Protein AF-A0A530M2A2-F1 (afdb_monomer_lite)

Secondary structure (DSSP, 8-state):
-PPPP-EESS--TT-SEEEE-S--HHHHHHHHGGG--HHHHHHHHH-HHHHHHHHHHHHHHT-TT--EEEESSHHHHHHHHHHH---GGGEEE-PPP--TTTS-TT-

Foldseek 3Di:
DPDDAAEDQDLDLQHQEYEPPPADLVVVLVVVVVVDDPVRNVCCVPDPVSVVRVVSLQSRLPRPSHQAYEYQDPRRLVCNCVPRVRDSVRYHDDHDDDDPVVPDPVD

pLDDT: mean 94.66, std 7.06, range [56.72, 98.31]

Radius of gyration: 16.76 Å; chains: 1; bounding box: 46×32×47 Å

Sequence (107 aa):
MPPALVQSNDRLPCCDVFRAGEGVHAAYLAERRRFETRLGRAAMALSPFHRQTLRLERATYASPRLKAVIAISKMVADDIVRHYDYPAQNVHHIPNGVDLDRFSPQL

Structure (mmCIF, N/CA/C/O backbone):
data_AF-A0A530M2A2-F1
#
_entry.id   AF-A0A530M2A2-F1
#
loop_
_atom_site.group_PDB
_atom_site.id
_atom_site.type_symbol
_atom_site.label_atom_id
_atom_site.label_alt_id
_atom_site.label_comp_id
_atom_site.label_asym_id
_atom_site.label_entity_id
_atom_site.label_seq_id
_atom_site.pdbx_PDB_ins_code
_atom_site.Cartn_x
_atom_site.Cartn_y
_atom_site.Cartn_z
_atom_site.occupancy
_atom_site.B_iso_or_equiv
_atom_site.auth_seq_id
_atom_site.auth_comp_id
_atom_site.auth_asym_id
_atom_site.auth_atom_id
_atom_site.pdbx_PDB_model_num
ATOM 1 N N . MET A 1 1 ? -23.163 19.398 12.167 1.00 56.72 1 MET A N 1
ATOM 2 C CA . MET A 1 1 ? -22.321 19.272 10.957 1.00 56.72 1 MET A CA 1
ATOM 3 C C . MET A 1 1 ? -22.375 17.821 10.511 1.00 56.72 1 MET A C 1
ATOM 5 O O . MET A 1 1 ? -22.295 16.971 11.394 1.00 56.72 1 MET A O 1
ATOM 9 N N . PRO A 1 2 ? -22.564 17.512 9.218 1.00 59.06 2 PRO A N 1
ATOM 10 C CA . PRO A 1 2 ? -22.415 16.138 8.750 1.00 59.06 2 PRO A CA 1
ATOM 11 C C . PRO A 1 2 ? -20.984 15.649 9.047 1.00 59.06 2 PRO A C 1
ATOM 13 O O . PRO A 1 2 ? -20.062 16.470 9.072 1.00 59.06 2 PRO A O 1
ATOM 16 N N . PRO A 1 3 ? -20.777 14.350 9.314 1.00 77.38 3 PRO A N 1
ATOM 17 C CA . PRO A 1 3 ? -19.437 13.819 9.527 1.00 77.38 3 PRO A CA 1
ATOM 18 C C . PRO A 1 3 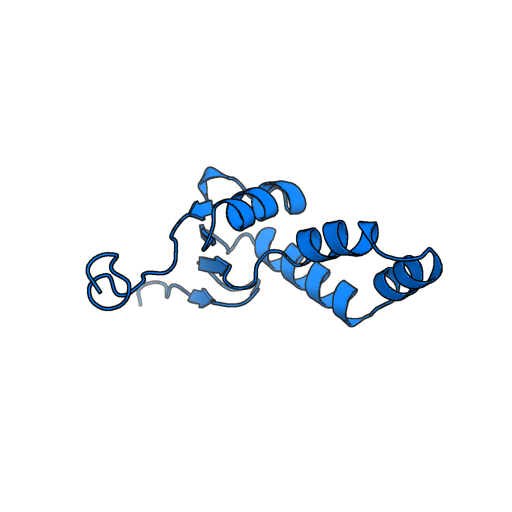? -18.587 14.039 8.267 1.00 77.38 3 PRO A C 1
ATOM 20 O O . PRO A 1 3 ? -19.005 13.693 7.163 1.00 77.38 3 PRO A O 1
ATOM 23 N N . ALA A 1 4 ? -17.404 14.636 8.425 1.00 88.50 4 ALA A N 1
ATOM 24 C CA . ALA A 1 4 ? -16.469 14.835 7.322 1.00 88.50 4 ALA A CA 1
ATOM 25 C C . ALA A 1 4 ? -15.819 13.499 6.925 1.00 88.50 4 ALA A C 1
ATOM 27 O O . ALA A 1 4 ? -15.342 12.760 7.788 1.00 88.50 4 ALA A O 1
ATOM 28 N N . LEU A 1 5 ? -15.785 13.205 5.624 1.00 93.56 5 LEU A N 1
ATOM 29 C CA . LEU A 1 5 ? -15.068 12.063 5.058 1.00 93.56 5 LEU A CA 1
ATOM 30 C C . LEU A 1 5 ? -13.612 12.460 4.789 1.00 93.56 5 LEU A C 1
ATOM 32 O O . LEU A 1 5 ? -13.369 13.424 4.064 1.00 93.56 5 LEU A O 1
ATOM 36 N N . VAL A 1 6 ? -12.646 11.713 5.328 1.00 96.25 6 VAL A N 1
ATOM 37 C CA . VAL A 1 6 ? -11.221 11.943 5.047 1.00 96.25 6 VAL A CA 1
ATOM 38 C C . VAL A 1 6 ? -10.732 10.943 4.004 1.00 96.25 6 VAL A C 1
ATOM 40 O O . VAL A 1 6 ? -10.656 9.746 4.277 1.00 96.25 6 VAL A O 1
ATOM 43 N N . GLN A 1 7 ? -10.351 11.432 2.825 1.00 96.44 7 GLN A N 1
ATOM 44 C CA . GLN A 1 7 ? -9.638 10.639 1.823 1.00 96.44 7 GLN A CA 1
ATOM 45 C C . GLN A 1 7 ? -8.136 10.935 1.887 1.00 96.44 7 GLN A C 1
ATOM 47 O O . GLN A 1 7 ? -7.743 12.096 1.975 1.00 96.44 7 GLN A O 1
ATOM 52 N N . SER A 1 8 ? -7.302 9.899 1.793 1.00 96.56 8 SER A N 1
ATOM 53 C CA . SER A 1 8 ? -5.847 10.028 1.688 1.00 96.56 8 SER A CA 1
ATOM 54 C C . SER A 1 8 ? -5.308 9.364 0.421 1.00 96.56 8 SER A C 1
ATOM 56 O O . SER A 1 8 ? -5.793 8.313 0.001 1.00 96.56 8 SER A O 1
ATOM 58 N N . ASN A 1 9 ? -4.276 9.967 -0.167 1.00 95.38 9 ASN A N 1
ATOM 59 C CA . ASN A 1 9 ? -3.480 9.392 -1.257 1.00 95.38 9 ASN A CA 1
ATOM 60 C C . ASN A 1 9 ? -2.231 8.654 -0.753 1.00 95.38 9 ASN A C 1
ATOM 62 O O . ASN A 1 9 ? -1.535 8.025 -1.543 1.00 95.38 9 ASN A O 1
ATOM 66 N N . ASP A 1 10 ? -1.969 8.716 0.552 1.00 94.94 10 ASP A N 1
ATOM 67 C CA . ASP A 1 10 ? -0.887 7.997 1.221 1.00 94.94 10 ASP A CA 1
ATOM 68 C C . ASP A 1 10 ? -1.436 7.198 2.415 1.00 94.94 10 ASP A C 1
ATOM 70 O O . ASP A 1 10 ? -2.586 7.373 2.840 1.00 94.94 10 ASP A O 1
ATOM 74 N N . ARG A 1 11 ? -0.625 6.298 2.961 1.00 94.38 11 ARG A N 1
ATOM 75 C CA . ARG A 1 11 ? -0.977 5.432 4.084 1.00 94.38 11 ARG A CA 1
ATOM 76 C C . ARG A 1 11 ? -1.188 6.287 5.333 1.00 94.38 11 ARG A C 1
ATOM 78 O O . ARG A 1 11 ? -0.236 6.762 5.948 1.00 94.38 11 ARG A O 1
ATOM 85 N N . LEU A 1 12 ? -2.448 6.481 5.710 1.00 95.94 12 LEU A N 1
ATOM 86 C CA . LEU A 1 12 ? -2.834 7.304 6.849 1.00 95.94 12 LEU A CA 1
ATOM 87 C C . LEU A 1 12 ? -3.863 6.559 7.716 1.00 95.94 12 LEU A C 1
ATOM 89 O O . LEU A 1 12 ? -5.019 6.440 7.314 1.00 95.94 12 LEU A O 1
ATOM 93 N N . PRO A 1 13 ? -3.507 6.104 8.933 1.00 96.69 13 PRO A N 1
ATOM 94 C CA . PRO A 1 13 ? -4.415 5.326 9.784 1.00 96.69 13 PRO A CA 1
ATOM 95 C C . PRO A 1 13 ? -5.699 6.050 10.201 1.00 96.69 13 PRO A C 1
ATOM 97 O O . PRO A 1 13 ? -6.654 5.410 10.634 1.00 96.69 13 PRO A O 1
ATOM 100 N N . CYS A 1 14 ? -5.741 7.378 10.094 1.00 95.81 14 CYS A N 1
ATOM 101 C CA . CYS A 1 14 ? -6.912 8.181 10.429 1.00 95.81 14 CYS A CA 1
ATOM 102 C C . CYS A 1 14 ? -7.775 8.581 9.218 1.00 95.81 14 CYS A C 1
ATOM 104 O O . CYS A 1 14 ? -8.674 9.403 9.389 1.00 95.81 14 CYS A O 1
ATOM 106 N N . CYS A 1 15 ? -7.537 8.024 8.024 1.00 97.00 15 CYS A N 1
ATOM 107 C CA . CYS A 1 15 ? -8.413 8.243 6.870 1.00 97.00 15 CYS A CA 1
ATOM 108 C C . CYS A 1 15 ? -9.612 7.280 6.850 1.00 97.00 15 CYS A C 1
ATOM 110 O O . CYS A 1 15 ? -9.577 6.198 7.435 1.00 97.00 15 CYS A O 1
ATOM 112 N N . ASP A 1 16 ? -10.680 7.700 6.176 1.00 97.50 16 ASP A N 1
ATOM 113 C CA . ASP A 1 16 ? -11.872 6.898 5.905 1.00 97.50 16 ASP A CA 1
ATOM 114 C C . ASP A 1 16 ? -11.751 6.145 4.568 1.00 97.50 16 ASP A C 1
ATOM 116 O O . ASP A 1 16 ? -12.240 5.021 4.445 1.00 97.50 16 ASP A O 1
ATOM 120 N N . VAL A 1 17 ? -11.081 6.752 3.580 1.00 97.50 17 VAL A N 1
ATOM 121 C CA . VAL A 1 17 ? -10.817 6.172 2.254 1.00 97.50 17 VAL A CA 1
ATOM 122 C C . VAL A 1 17 ? -9.344 6.340 1.897 1.00 97.50 17 VAL A C 1
ATOM 124 O O . VAL A 1 17 ? -8.812 7.450 1.953 1.00 97.50 17 VAL A O 1
ATOM 127 N N . PHE A 1 18 ? -8.692 5.261 1.468 1.00 97.75 18 PHE A N 1
ATOM 128 C CA . PHE A 1 18 ? -7.306 5.294 1.001 1.00 97.75 18 PHE A CA 1
ATOM 129 C C . PHE A 1 18 ? -7.226 5.011 -0.502 1.00 97.75 18 PHE A C 1
ATOM 131 O O . PHE A 1 18 ? -7.695 3.976 -0.966 1.00 97.75 18 PHE A O 1
ATOM 138 N N . ARG A 1 19 ? -6.608 5.903 -1.282 1.00 97.06 19 ARG A N 1
ATOM 139 C CA . ARG A 1 19 ? -6.259 5.649 -2.687 1.00 97.06 19 ARG A CA 1
ATOM 140 C C . ARG A 1 19 ? -4.833 5.106 -2.771 1.00 97.06 19 ARG A C 1
ATOM 142 O O . ARG A 1 19 ? -3.874 5.869 -2.718 1.00 97.06 19 ARG A O 1
ATOM 149 N N . ALA A 1 20 ? -4.700 3.798 -2.958 1.00 96.00 20 ALA A N 1
ATOM 150 C CA . ALA A 1 20 ? -3.422 3.109 -3.090 1.00 96.00 20 ALA A CA 1
ATOM 151 C C . ALA A 1 20 ? -2.808 3.338 -4.484 1.00 96.00 20 ALA A C 1
ATOM 153 O O . ALA A 1 20 ? -2.998 2.536 -5.400 1.00 96.00 20 ALA A O 1
ATOM 154 N N . GLY A 1 21 ? -2.089 4.456 -4.642 1.00 89.75 21 GLY A N 1
ATOM 155 C CA . GLY A 1 21 ? -1.406 4.829 -5.889 1.00 89.75 21 GLY A CA 1
ATOM 156 C C . GLY A 1 21 ? 0.016 4.271 -6.042 1.00 89.75 21 GLY A C 1
ATOM 157 O O . GLY A 1 21 ? 0.444 3.990 -7.154 1.00 89.75 21 GLY A O 1
ATOM 158 N N . GLU A 1 22 ? 0.742 4.070 -4.941 1.00 85.75 22 GLU A N 1
ATOM 159 C CA . GLU A 1 22 ? 2.179 3.728 -4.955 1.00 85.75 22 GLU A CA 1
ATOM 160 C C . GLU A 1 22 ? 2.473 2.223 -4.806 1.00 85.75 22 GLU A C 1
ATOM 162 O O . GLU A 1 22 ? 3.585 1.816 -4.470 1.00 85.75 22 GLU A O 1
ATOM 167 N N . GLY A 1 23 ? 1.462 1.380 -5.006 1.00 92.06 23 GLY A N 1
ATOM 168 C CA . GLY A 1 23 ? 1.548 -0.054 -4.748 1.00 92.06 23 GLY A CA 1
ATOM 169 C C . GLY A 1 23 ? 1.706 -0.418 -3.269 1.00 92.06 23 GLY A C 1
ATOM 170 O O . GLY A 1 23 ? 1.497 0.397 -2.366 1.00 92.06 23 GLY A O 1
ATOM 171 N N . VAL A 1 24 ? 2.036 -1.685 -3.018 1.00 97.31 24 VAL A N 1
ATOM 172 C CA . VAL A 1 24 ? 2.145 -2.252 -1.670 1.00 97.31 24 VAL A CA 1
ATOM 173 C C . VAL A 1 24 ? 3.612 -2.480 -1.325 1.00 97.31 24 VAL A C 1
ATOM 175 O O . VAL A 1 24 ? 4.295 -3.283 -1.962 1.00 97.31 24 VAL A O 1
ATOM 178 N N . HIS A 1 25 ? 4.117 -1.805 -0.291 1.00 98.00 25 HIS A N 1
ATOM 179 C CA . HIS A 1 25 ? 5.536 -1.867 0.072 1.00 98.00 25 HIS A CA 1
ATOM 180 C C . HIS A 1 25 ? 5.953 -3.275 0.516 1.00 98.00 25 HIS A C 1
ATOM 182 O O . HIS A 1 25 ? 7.055 -3.729 0.206 1.00 98.00 25 HIS A O 1
ATOM 188 N N . ALA A 1 26 ? 5.064 -4.009 1.193 1.00 97.69 26 ALA A N 1
ATOM 189 C CA . ALA A 1 26 ? 5.282 -5.423 1.512 1.00 97.69 26 ALA A CA 1
ATOM 190 C C . ALA A 1 26 ? 5.485 -6.304 0.266 1.00 97.69 26 ALA A C 1
ATOM 192 O O . ALA A 1 26 ? 6.392 -7.142 0.267 1.00 97.69 26 ALA A O 1
ATOM 193 N N . ALA A 1 27 ? 4.700 -6.084 -0.793 1.00 97.94 27 ALA A N 1
ATOM 194 C CA . ALA A 1 27 ? 4.836 -6.799 -2.061 1.00 97.94 27 ALA A CA 1
ATOM 195 C C . ALA A 1 27 ? 6.149 -6.430 -2.765 1.00 97.94 27 ALA A C 1
ATOM 197 O O . ALA A 1 27 ? 6.914 -7.315 -3.149 1.00 97.94 27 ALA A O 1
ATOM 198 N N . TYR A 1 28 ? 6.488 -5.135 -2.809 1.00 97.38 28 TYR A N 1
ATOM 199 C CA . TYR A 1 28 ? 7.779 -4.659 -3.318 1.00 97.38 28 TYR A CA 1
ATOM 200 C C . TYR A 1 28 ? 8.965 -5.341 -2.620 1.00 97.38 28 TYR A C 1
ATOM 202 O O . TYR A 1 28 ? 9.875 -5.841 -3.282 1.00 97.38 28 TYR A O 1
ATOM 210 N N . LEU A 1 29 ? 8.967 -5.408 -1.283 1.00 97.44 29 LEU A N 1
ATOM 211 C CA . LEU A 1 29 ? 10.047 -6.064 -0.544 1.00 97.44 29 LEU A CA 1
ATOM 212 C C . LEU A 1 29 ? 10.088 -7.574 -0.793 1.00 97.44 29 LEU A C 1
ATOM 214 O O . LEU A 1 29 ? 11.179 -8.145 -0.822 1.00 97.44 29 LEU A O 1
ATOM 218 N N . ALA A 1 30 ? 8.933 -8.226 -0.950 1.00 96.25 30 ALA A N 1
ATOM 219 C CA . ALA A 1 30 ? 8.863 -9.649 -1.267 1.00 96.25 30 ALA A CA 1
ATOM 220 C C . ALA A 1 30 ? 9.476 -9.947 -2.642 1.00 96.25 30 ALA A C 1
ATOM 222 O O . ALA A 1 30 ? 10.275 -10.880 -2.753 1.00 96.25 30 ALA A O 1
ATOM 223 N N . GLU A 1 31 ? 9.170 -9.125 -3.649 1.00 96.38 31 GLU A N 1
ATOM 224 C CA . GLU A 1 31 ? 9.731 -9.268 -4.992 1.00 96.38 31 GLU A CA 1
ATOM 225 C C . GLU A 1 31 ? 11.223 -8.930 -5.008 1.00 96.38 31 GLU A C 1
ATOM 227 O O . GLU A 1 31 ? 12.046 -9.742 -5.427 1.00 96.38 31 GLU A O 1
ATOM 232 N N . ARG A 1 32 ? 11.611 -7.786 -4.432 1.00 95.75 32 ARG A N 1
ATOM 233 C CA . ARG A 1 32 ? 13.012 -7.349 -4.375 1.00 95.75 32 ARG A CA 1
ATOM 234 C C . ARG A 1 32 ? 13.922 -8.378 -3.704 1.00 95.75 32 ARG A C 1
ATOM 236 O O . ARG A 1 32 ? 15.021 -8.629 -4.188 1.00 95.75 32 ARG A O 1
ATOM 243 N N . ARG A 1 33 ? 13.468 -9.034 -2.628 1.00 95.25 33 ARG A N 1
ATOM 244 C CA . ARG A 1 33 ? 14.249 -10.077 -1.933 1.00 95.25 33 ARG A CA 1
ATOM 245 C C . ARG A 1 33 ? 14.671 -11.232 -2.844 1.00 95.25 33 ARG A C 1
ATOM 247 O O . ARG A 1 33 ? 15.678 -11.870 -2.541 1.00 95.25 33 ARG A O 1
ATOM 254 N N . ARG A 1 34 ? 13.933 -11.526 -3.921 1.00 95.50 34 ARG A N 1
ATOM 255 C CA . ARG A 1 34 ? 14.256 -12.620 -4.854 1.00 95.50 34 ARG A CA 1
ATOM 256 C C . ARG A 1 34 ? 15.568 -12.378 -5.598 1.00 95.50 34 ARG A C 1
ATOM 258 O O . ARG A 1 34 ? 16.290 -13.336 -5.849 1.00 95.50 34 ARG A O 1
ATOM 265 N N . PHE A 1 35 ? 15.903 -11.115 -5.845 1.00 95.62 35 PHE A N 1
ATOM 266 C CA . PHE A 1 35 ? 17.084 -10.693 -6.602 1.00 95.62 35 PHE A CA 1
ATOM 267 C C . PHE A 1 35 ? 18.265 -10.269 -5.712 1.00 95.62 35 PHE A C 1
ATOM 269 O O . PHE A 1 35 ? 19.317 -9.889 -6.212 1.00 95.62 35 PHE A O 1
ATOM 276 N N . GLU A 1 36 ? 18.113 -10.339 -4.387 1.00 95.69 36 GLU A N 1
ATOM 277 C CA . GLU A 1 36 ? 19.104 -9.844 -3.427 1.00 95.69 36 GLU A CA 1
ATOM 278 C C . GLU A 1 36 ? 19.993 -10.963 -2.869 1.00 95.69 36 GLU A C 1
ATOM 280 O O . GLU A 1 36 ? 19.537 -12.079 -2.573 1.00 95.69 36 GLU A O 1
ATOM 285 N N . THR A 1 37 ? 21.265 -10.621 -2.638 1.00 96.56 37 THR A N 1
ATOM 286 C CA . THR A 1 37 ? 22.231 -11.485 -1.943 1.00 96.56 37 THR A CA 1
ATOM 287 C C . THR A 1 37 ? 21.837 -11.685 -0.476 1.00 96.56 37 THR A C 1
ATOM 289 O O . THR A 1 37 ? 20.999 -10.967 0.071 1.00 96.56 37 THR A O 1
ATOM 292 N N . ARG A 1 38 ? 22.467 -12.641 0.221 1.00 94.62 38 ARG A N 1
ATOM 293 C CA . ARG A 1 38 ? 22.216 -12.854 1.662 1.00 94.62 38 ARG A CA 1
ATOM 294 C C . ARG A 1 38 ? 22.471 -11.587 2.492 1.00 94.62 38 ARG A C 1
ATOM 296 O O . ARG A 1 38 ? 21.662 -11.264 3.358 1.00 94.62 38 ARG A O 1
ATOM 303 N N . LEU A 1 39 ? 23.546 -10.854 2.188 1.00 96.00 39 LEU A N 1
ATOM 304 C CA . LEU A 1 39 ? 23.865 -9.578 2.837 1.00 96.00 39 LEU A CA 1
ATOM 305 C C . LEU A 1 39 ? 22.843 -8.490 2.479 1.00 96.00 39 LEU A C 1
ATOM 307 O O . LEU A 1 39 ? 22.378 -7.785 3.371 1.00 96.00 39 LEU A O 1
ATOM 311 N N . GLY A 1 40 ? 22.426 -8.408 1.211 1.00 95.81 40 GLY A N 1
ATOM 312 C CA . GLY A 1 40 ? 21.381 -7.477 0.766 1.00 95.81 40 GLY A CA 1
ATOM 313 C C . GLY A 1 40 ? 20.051 -7.702 1.490 1.00 95.81 40 GLY A C 1
ATOM 314 O O . GLY A 1 40 ? 19.452 -6.765 2.017 1.00 95.81 40 GLY A O 1
ATOM 315 N N . ARG A 1 41 ? 19.632 -8.965 1.646 1.00 94.50 41 ARG A N 1
ATOM 316 C CA . ARG A 1 41 ? 18.428 -9.328 2.415 1.00 94.50 41 ARG A CA 1
ATOM 317 C C . ARG A 1 41 ? 18.525 -8.910 3.883 1.00 94.50 41 ARG A C 1
ATOM 319 O O . ARG A 1 41 ? 17.538 -8.420 4.433 1.00 94.50 41 ARG A O 1
ATOM 326 N N . ALA A 1 42 ? 19.690 -9.082 4.510 1.00 94.12 42 ALA A N 1
ATOM 327 C CA . ALA A 1 42 ? 19.920 -8.648 5.888 1.00 94.12 42 ALA A CA 1
ATOM 328 C C . ALA A 1 42 ? 19.861 -7.116 6.013 1.00 94.12 42 ALA A C 1
ATOM 330 O O . ALA A 1 42 ? 19.153 -6.601 6.878 1.00 94.12 42 ALA A O 1
ATOM 331 N N . ALA A 1 43 ? 20.512 -6.385 5.104 1.00 95.56 43 ALA A N 1
ATOM 332 C CA . ALA A 1 43 ? 20.466 -4.924 5.066 1.00 95.56 43 ALA A CA 1
ATOM 333 C C . ALA A 1 43 ? 19.030 -4.399 4.888 1.00 95.56 43 ALA A C 1
ATOM 335 O O . ALA A 1 43 ? 18.595 -3.506 5.617 1.00 95.56 43 ALA A O 1
ATOM 336 N N . MET A 1 44 ? 18.246 -5.005 3.989 1.00 95.06 44 MET A N 1
ATOM 337 C CA . MET A 1 44 ? 16.829 -4.671 3.817 1.00 95.06 44 MET A CA 1
ATOM 338 C C . MET A 1 44 ? 16.007 -4.916 5.087 1.00 95.06 44 MET A C 1
ATOM 340 O O . MET A 1 44 ? 15.141 -4.108 5.417 1.00 95.06 44 MET A O 1
ATOM 344 N N . ALA A 1 45 ? 16.249 -6.023 5.794 1.00 92.25 45 ALA A N 1
ATOM 345 C CA . ALA A 1 45 ? 15.538 -6.342 7.032 1.00 92.25 45 ALA A CA 1
ATOM 346 C C . ALA A 1 45 ? 15.876 -5.368 8.176 1.00 92.25 45 ALA A C 1
ATOM 348 O O . ALA A 1 45 ? 15.016 -5.077 9.010 1.00 92.25 45 ALA A O 1
ATOM 349 N N . LEU A 1 46 ? 17.105 -4.844 8.198 1.00 95.06 46 LEU A N 1
ATOM 350 C CA . LEU A 1 46 ? 17.580 -3.896 9.208 1.00 95.06 46 LEU A CA 1
ATOM 351 C C . LEU A 1 46 ? 17.221 -2.436 8.894 1.00 95.06 46 LEU A C 1
ATOM 353 O O . LEU A 1 46 ? 17.215 -1.616 9.809 1.00 95.06 46 LEU A O 1
ATOM 357 N N . SER A 1 47 ? 16.878 -2.118 7.642 1.00 97.62 47 SER A N 1
ATOM 358 C CA . SER A 1 47 ? 16.531 -0.763 7.199 1.00 97.62 47 SER A CA 1
ATOM 359 C C . SER A 1 47 ? 15.388 -0.145 8.027 1.00 97.62 47 SER A C 1
ATOM 361 O O . SER A 1 47 ? 14.249 -0.631 7.965 1.00 97.62 47 SER A O 1
ATOM 363 N N . PRO A 1 48 ? 15.637 0.959 8.764 1.00 97.12 48 PRO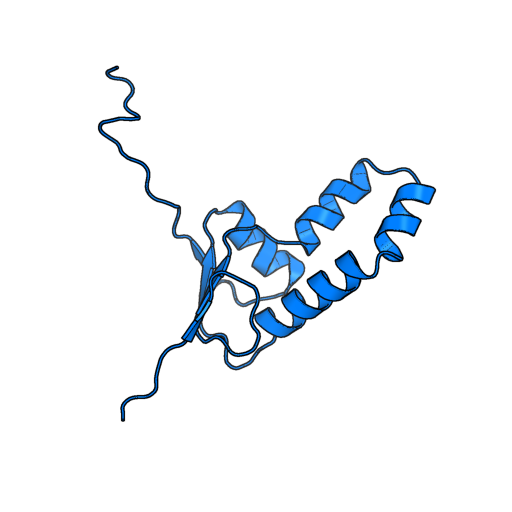 A N 1
ATOM 364 C CA . PRO A 1 48 ? 14.603 1.655 9.532 1.00 97.12 48 PRO A CA 1
ATOM 365 C C . PRO A 1 48 ? 13.460 2.163 8.652 1.00 97.12 48 PRO A C 1
ATOM 367 O O . PRO A 1 48 ? 12.299 2.093 9.049 1.00 97.12 48 PRO A O 1
ATOM 370 N N . PHE A 1 49 ? 13.783 2.602 7.433 1.00 97.44 49 PHE A N 1
ATOM 371 C CA . PHE A 1 49 ? 12.807 3.066 6.454 1.00 97.44 49 PHE A CA 1
ATOM 372 C C . PHE A 1 49 ? 11.801 1.962 6.111 1.00 97.44 49 PHE A C 1
ATOM 374 O O . PHE A 1 49 ? 10.605 2.129 6.325 1.00 97.44 49 PHE A O 1
ATOM 381 N N . HIS A 1 50 ? 12.275 0.789 5.675 1.00 97.56 50 HIS A N 1
ATOM 382 C CA . HIS A 1 50 ? 11.387 -0.324 5.325 1.00 97.56 50 HIS A CA 1
ATOM 383 C C . HIS A 1 50 ? 10.541 -0.785 6.509 1.00 97.56 50 HIS A C 1
ATOM 385 O O . HIS A 1 50 ? 9.357 -1.081 6.349 1.00 97.56 50 HIS A O 1
ATOM 391 N N . ARG A 1 51 ? 11.129 -0.814 7.709 1.00 97.19 51 ARG A N 1
ATOM 392 C CA . ARG A 1 51 ? 10.406 -1.165 8.933 1.00 97.19 51 ARG A CA 1
ATOM 393 C C . ARG A 1 51 ? 9.285 -0.171 9.230 1.00 97.19 51 ARG A C 1
ATOM 395 O O . ARG A 1 51 ? 8.179 -0.607 9.545 1.00 97.19 51 ARG A O 1
ATOM 402 N N . GLN A 1 52 ? 9.549 1.128 9.110 1.00 97.56 52 GLN A N 1
ATOM 403 C CA . GLN A 1 52 ? 8.553 2.160 9.379 1.00 97.56 52 GLN A CA 1
ATOM 404 C C . GLN A 1 52 ? 7.445 2.180 8.323 1.00 97.56 52 GLN A C 1
ATOM 406 O O . GLN A 1 52 ? 6.276 2.248 8.696 1.00 97.56 52 GLN A O 1
ATOM 411 N N . THR A 1 53 ? 7.778 2.040 7.038 1.00 97.12 53 THR A N 1
ATOM 412 C CA . THR A 1 53 ? 6.774 1.961 5.966 1.00 97.12 53 THR A CA 1
ATOM 413 C C . THR A 1 53 ? 5.847 0.767 6.174 1.00 97.12 53 THR A C 1
ATOM 415 O O . THR A 1 53 ? 4.632 0.935 6.198 1.00 97.12 53 THR A O 1
ATOM 418 N N . LEU A 1 54 ? 6.394 -0.425 6.450 1.00 97.88 54 LEU A N 1
ATOM 419 C CA . LEU A 1 54 ? 5.582 -1.607 6.769 1.00 97.88 54 LEU A CA 1
ATOM 420 C C . LEU A 1 54 ? 4.722 -1.409 8.025 1.00 97.88 54 LEU A C 1
ATOM 422 O O . LEU A 1 54 ? 3.620 -1.944 8.112 1.00 97.88 54 LEU A O 1
ATOM 426 N N . ARG A 1 55 ? 5.218 -0.677 9.030 1.00 97.75 55 ARG A N 1
ATOM 427 C CA . ARG A 1 55 ? 4.435 -0.354 10.231 1.00 97.75 55 ARG A CA 1
ATOM 428 C C . ARG A 1 55 ? 3.244 0.539 9.887 1.00 97.75 55 ARG A C 1
ATOM 430 O O . ARG A 1 55 ? 2.148 0.281 10.374 1.00 97.75 55 ARG A O 1
ATOM 437 N N . LEU A 1 56 ? 3.457 1.554 9.052 1.00 97.56 56 LEU A N 1
ATOM 438 C CA . LEU A 1 56 ? 2.415 2.481 8.622 1.00 97.56 56 LEU A CA 1
ATOM 439 C C . LEU A 1 56 ? 1.375 1.802 7.724 1.00 97.56 56 LEU A C 1
ATOM 441 O O . LEU A 1 56 ? 0.182 2.026 7.916 1.00 97.56 56 LEU A O 1
ATOM 445 N N . GLU A 1 57 ? 1.802 0.927 6.809 1.00 97.88 57 GLU A N 1
ATOM 446 C CA . GLU A 1 57 ? 0.882 0.114 6.008 1.00 97.88 57 GLU A CA 1
ATOM 447 C C . GLU A 1 57 ? 0.005 -0.769 6.905 1.00 97.88 57 GLU A C 1
ATOM 449 O O . GLU A 1 57 ? -1.218 -0.679 6.822 1.00 97.88 57 GLU A O 1
ATOM 454 N N . ARG A 1 58 ? 0.601 -1.533 7.838 1.00 98.19 58 ARG A N 1
ATOM 455 C CA . ARG A 1 58 ? -0.168 -2.342 8.805 1.00 98.19 58 ARG A CA 1
ATOM 456 C C . ARG A 1 58 ? -1.164 -1.501 9.593 1.00 98.19 58 ARG A C 1
ATOM 458 O O . ARG A 1 58 ? -2.317 -1.888 9.714 1.00 98.19 58 ARG A O 1
ATOM 465 N N . ALA A 1 59 ? -0.724 -0.360 10.121 1.00 98.31 59 ALA A N 1
ATOM 466 C CA . ALA A 1 59 ? -1.584 0.521 10.905 1.00 98.31 59 ALA A CA 1
ATOM 467 C C . ALA A 1 59 ? -2.737 1.102 10.074 1.00 98.31 59 ALA A C 1
ATOM 469 O O . ALA A 1 59 ? -3.822 1.313 10.605 1.00 98.31 59 ALA A O 1
ATOM 470 N N . THR A 1 60 ? -2.510 1.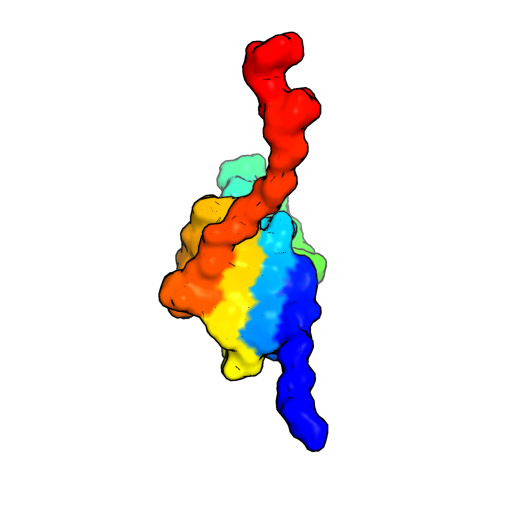351 8.784 1.00 97.94 60 THR A N 1
ATOM 471 C CA . THR A 1 60 ? -3.538 1.868 7.876 1.00 97.94 60 THR A CA 1
ATOM 472 C C . THR A 1 60 ? -4.582 0.797 7.579 1.00 97.94 60 THR A C 1
ATOM 474 O O . THR A 1 60 ? -5.760 1.035 7.822 1.00 97.94 60 THR A O 1
ATOM 477 N N . TYR A 1 61 ? -4.167 -0.396 7.141 1.00 97.94 61 TYR A N 1
ATOM 478 C CA . TYR A 1 61 ? -5.102 -1.473 6.788 1.00 97.94 61 TYR A CA 1
ATOM 479 C C . TYR A 1 61 ? -5.815 -2.095 7.995 1.00 97.94 61 TYR A C 1
ATOM 481 O O . TYR A 1 61 ? -6.948 -2.542 7.860 1.00 97.94 61 TYR A O 1
ATOM 489 N N . ALA A 1 62 ? -5.194 -2.086 9.178 1.00 97.94 62 ALA A N 1
ATOM 490 C CA . ALA A 1 62 ? -5.826 -2.539 10.417 1.00 97.94 62 ALA A CA 1
ATOM 491 C C . ALA A 1 62 ? -6.698 -1.461 11.090 1.00 97.94 62 ALA A C 1
ATOM 493 O O . ALA A 1 62 ? -7.290 -1.720 12.138 1.00 97.94 62 ALA A O 1
ATOM 494 N N . SER A 1 63 ? -6.748 -0.238 10.547 1.00 97.81 63 SER A N 1
ATOM 495 C CA . SER A 1 63 ? -7.514 0.841 11.163 1.00 97.81 63 SER A CA 1
ATOM 496 C C . SER A 1 63 ? -9.016 0.563 11.066 1.00 97.81 63 SER A C 1
ATOM 498 O O . SER A 1 63 ? -9.530 0.423 9.956 1.00 97.81 63 SER A O 1
ATOM 500 N N . PRO A 1 64 ? -9.767 0.598 12.183 1.00 96.38 64 PRO A N 1
ATOM 501 C CA . PRO A 1 64 ? -11.224 0.472 12.146 1.00 96.38 64 PRO A CA 1
ATOM 502 C C . PRO A 1 64 ? -11.901 1.665 11.453 1.00 96.38 64 PRO A C 1
ATOM 504 O O . PRO A 1 64 ? -13.092 1.615 11.154 1.00 96.38 64 PRO A O 1
ATOM 507 N N . ARG A 1 65 ? -11.161 2.757 11.214 1.00 96.38 65 ARG A N 1
ATOM 508 C CA . ARG A 1 65 ? -11.666 3.931 10.501 1.00 96.38 65 ARG A CA 1
ATOM 509 C C . ARG A 1 65 ? -11.638 3.753 8.982 1.00 96.38 65 ARG A C 1
ATOM 511 O O . ARG A 1 65 ? -12.440 4.388 8.301 1.00 96.38 65 ARG A O 1
ATOM 518 N N . LEU A 1 66 ? -10.755 2.898 8.464 1.00 98.00 66 LEU A N 1
ATOM 519 C CA . LEU A 1 66 ? -10.598 2.688 7.030 1.00 98.00 66 LEU A CA 1
ATOM 520 C C . LEU A 1 66 ? -11.762 1.852 6.482 1.00 98.00 66 LEU A C 1
ATOM 522 O O . LEU A 1 66 ? -11.844 0.645 6.710 1.00 98.00 66 LEU A O 1
ATOM 526 N N . LYS A 1 67 ? -12.646 2.496 5.720 1.00 97.19 67 LYS A N 1
ATOM 527 C CA . LYS A 1 67 ? -13.873 1.887 5.188 1.00 97.19 67 LYS A CA 1
ATOM 528 C C . LYS A 1 67 ? -13.701 1.326 3.782 1.00 97.19 67 LYS A C 1
ATOM 530 O O . LYS A 1 67 ? -14.376 0.363 3.438 1.00 97.19 67 LYS A O 1
ATOM 535 N N . ALA A 1 68 ? -12.839 1.940 2.974 1.00 97.94 68 ALA A N 1
ATOM 536 C CA . ALA A 1 68 ? -12.633 1.543 1.588 1.00 97.94 68 ALA A CA 1
ATOM 537 C C . ALA A 1 68 ? -11.216 1.862 1.108 1.00 97.94 68 ALA A C 1
ATOM 539 O O . ALA A 1 68 ? -10.624 2.881 1.482 1.00 97.94 68 ALA A O 1
ATOM 540 N N . VAL A 1 69 ? -10.703 1.019 0.215 1.00 98.12 69 VAL A N 1
ATOM 541 C CA . VAL A 1 69 ? -9.435 1.231 -0.479 1.00 98.12 69 VAL A CA 1
ATOM 542 C C . VAL A 1 69 ? -9.673 1.269 -1.980 1.00 98.12 69 VAL A C 1
ATOM 544 O O . VAL A 1 69 ? -10.238 0.341 -2.545 1.00 98.12 69 VAL A O 1
ATOM 547 N N . ILE A 1 70 ? -9.215 2.328 -2.640 1.00 97.88 70 ILE A N 1
ATOM 548 C CA . ILE A 1 70 ? -9.211 2.435 -4.098 1.00 97.88 70 ILE A CA 1
ATOM 549 C C . ILE A 1 70 ? -7.841 1.986 -4.605 1.00 97.88 70 ILE A C 1
ATOM 551 O O . ILE A 1 70 ? -6.843 2.670 -4.379 1.00 97.88 70 ILE A O 1
ATOM 555 N N . ALA A 1 71 ? -7.792 0.857 -5.304 1.00 97.50 71 ALA A N 1
ATOM 556 C CA . ALA A 1 71 ? -6.583 0.338 -5.932 1.00 97.50 71 ALA A CA 1
ATOM 557 C C . ALA A 1 71 ? -6.527 0.746 -7.410 1.00 97.50 71 ALA A C 1
ATOM 559 O O . ALA A 1 71 ? -7.486 0.543 -8.156 1.00 97.50 71 ALA A O 1
ATOM 560 N N . ILE A 1 72 ? -5.385 1.279 -7.851 1.00 95.50 72 ILE A N 1
ATOM 561 C CA . ILE A 1 72 ? -5.202 1.749 -9.238 1.00 95.50 72 ILE A CA 1
ATOM 562 C C . ILE A 1 72 ? -4.938 0.627 -10.253 1.00 95.50 72 ILE A C 1
ATOM 564 O O . ILE A 1 72 ? -4.845 0.882 -11.449 1.00 95.50 72 ILE A O 1
ATOM 568 N N . SER A 1 73 ? -4.752 -0.605 -9.785 1.00 95.81 73 SER A N 1
ATOM 569 C CA . SER A 1 73 ? -4.553 -1.773 -10.638 1.00 95.81 73 SER A CA 1
ATOM 570 C C . SER A 1 73 ? -5.025 -3.037 -9.931 1.00 95.81 73 SER A C 1
ATOM 572 O O . SER A 1 73 ? -5.072 -3.093 -8.698 1.00 95.81 73 SER A O 1
ATOM 574 N N . LYS A 1 74 ? -5.314 -4.077 -10.718 1.00 96.69 74 LYS A N 1
ATOM 575 C CA . LYS A 1 74 ? -5.632 -5.406 -10.190 1.00 96.69 74 LYS A CA 1
ATOM 576 C C . LYS A 1 74 ? -4.496 -5.983 -9.338 1.00 96.69 74 LYS A C 1
ATOM 578 O O . LYS A 1 74 ? -4.768 -6.530 -8.279 1.00 96.69 74 LYS A O 1
ATOM 583 N N . MET A 1 75 ? -3.243 -5.800 -9.759 1.00 97.06 75 MET A N 1
ATOM 584 C CA . MET A 1 75 ? -2.067 -6.243 -8.998 1.00 97.06 75 MET A CA 1
ATOM 585 C C . MET A 1 75 ? -2.059 -5.641 -7.589 1.00 97.06 75 MET A C 1
ATOM 587 O O . MET A 1 75 ? -1.931 -6.366 -6.612 1.00 97.06 75 MET A O 1
ATOM 591 N N . VAL A 1 76 ? -2.266 -4.325 -7.479 1.00 97.06 76 VAL A N 1
ATOM 592 C CA . VAL A 1 76 ? -2.294 -3.646 -6.177 1.00 97.06 76 VAL A CA 1
ATOM 593 C C . VAL A 1 76 ? -3.476 -4.118 -5.335 1.00 97.06 76 VAL A C 1
ATOM 595 O O . VAL A 1 76 ? -3.305 -4.340 -4.142 1.00 97.06 76 VAL A O 1
ATOM 598 N N . ALA A 1 77 ? -4.656 -4.309 -5.933 1.00 97.81 77 ALA A N 1
ATOM 599 C CA . ALA A 1 77 ? -5.810 -4.844 -5.214 1.00 97.81 77 ALA A CA 1
ATOM 600 C C . ALA A 1 77 ? -5.513 -6.230 -4.611 1.00 97.81 77 ALA A C 1
ATOM 602 O O . ALA A 1 77 ? -5.755 -6.454 -3.425 1.00 97.81 77 ALA A O 1
ATOM 603 N N . ASP A 1 78 ? -4.930 -7.125 -5.412 1.00 97.94 78 ASP A N 1
ATOM 604 C CA . ASP A 1 78 ? -4.586 -8.486 -5.000 1.00 97.94 78 ASP A CA 1
ATOM 605 C C . ASP A 1 78 ? -3.472 -8.484 -3.926 1.00 97.94 78 ASP A C 1
ATOM 607 O O . ASP A 1 78 ? -3.556 -9.219 -2.938 1.00 97.94 78 ASP A O 1
ATOM 611 N N . ASP A 1 79 ? -2.462 -7.616 -4.058 1.00 98.19 79 ASP A N 1
ATOM 612 C CA . ASP A 1 79 ? -1.374 -7.474 -3.081 1.00 98.19 79 ASP A CA 1
ATOM 613 C C . ASP A 1 79 ? -1.868 -6.979 -1.717 1.00 98.19 79 ASP A C 1
ATOM 615 O O . ASP A 1 79 ? -1.381 -7.439 -0.682 1.00 98.19 79 ASP A O 1
ATOM 619 N N . ILE A 1 80 ? -2.839 -6.061 -1.689 1.00 98.00 80 ILE A N 1
ATOM 620 C CA . ILE A 1 80 ? -3.428 -5.552 -0.442 1.00 98.00 80 ILE A CA 1
ATOM 621 C C . ILE A 1 80 ? -4.079 -6.693 0.338 1.00 98.00 80 ILE A C 1
ATOM 623 O O . ILE A 1 80 ? -3.762 -6.893 1.513 1.00 98.00 80 ILE A O 1
ATOM 627 N N . VAL A 1 81 ? -4.939 -7.468 -0.328 1.00 98.12 81 VAL A N 1
ATOM 628 C CA . VAL A 1 81 ? -5.621 -8.620 0.280 1.00 98.12 81 VAL A CA 1
ATOM 629 C C . VAL A 1 81 ? -4.589 -9.642 0.757 1.00 98.12 81 VAL A C 1
ATOM 631 O O . VAL A 1 81 ? -4.617 -10.071 1.907 1.00 98.12 81 VAL A O 1
ATOM 634 N N . ARG A 1 82 ? -3.611 -9.978 -0.090 1.00 97.94 82 ARG A N 1
ATOM 635 C CA . ARG A 1 82 ? -2.591 -10.988 0.213 1.00 97.94 82 ARG A CA 1
ATOM 636 C C . ARG A 1 82 ? -1.684 -10.623 1.390 1.00 97.94 82 ARG A C 1
ATOM 638 O O . ARG A 1 82 ? -1.309 -11.506 2.159 1.00 97.94 82 ARG A O 1
ATOM 645 N N . HIS A 1 83 ? -1.244 -9.368 1.484 1.00 97.94 83 HIS A N 1
ATOM 646 C CA . HIS A 1 83 ? -0.223 -8.957 2.453 1.00 97.94 83 HIS A CA 1
ATOM 647 C C . HIS A 1 83 ? -0.789 -8.441 3.776 1.00 97.94 83 HIS A C 1
ATOM 649 O O . HIS A 1 83 ? -0.063 -8.451 4.774 1.00 97.94 83 HIS A O 1
ATOM 655 N N . TYR A 1 84 ? -2.044 -7.991 3.788 1.00 97.75 84 TYR A N 1
ATOM 656 C CA . TYR A 1 84 ? -2.656 -7.356 4.955 1.00 97.75 84 TYR A CA 1
ATOM 657 C C . TYR A 1 84 ? -3.977 -7.982 5.396 1.00 97.75 84 TYR A C 1
ATOM 659 O O . TYR A 1 84 ? -4.543 -7.497 6.370 1.00 97.75 84 TYR A O 1
ATOM 667 N N . ASP A 1 85 ? -4.446 -9.036 4.717 1.00 96.62 85 ASP A N 1
ATOM 668 C CA . ASP A 1 85 ? -5.732 -9.696 4.995 1.00 96.62 85 ASP A CA 1
ATOM 669 C C . ASP A 1 85 ? -6.903 -8.696 5.024 1.00 96.62 85 ASP A C 1
ATOM 671 O O . ASP A 1 85 ? -7.868 -8.818 5.777 1.00 96.62 85 ASP A O 1
ATOM 675 N N . TYR A 1 86 ? -6.785 -7.629 4.224 1.00 97.75 86 TYR A N 1
ATOM 676 C CA . TYR A 1 86 ? -7.808 -6.598 4.158 1.00 97.75 86 TYR A CA 1
ATOM 677 C C . TYR A 1 86 ? -9.015 -7.141 3.376 1.00 97.75 86 TYR A C 1
ATOM 679 O O . TYR A 1 86 ? -8.814 -7.752 2.321 1.00 97.75 86 TYR A O 1
ATOM 687 N N . PRO A 1 87 ? -10.262 -6.924 3.839 1.00 97.88 87 PRO A N 1
ATOM 688 C CA . PRO A 1 87 ? -11.430 -7.536 3.218 1.00 97.88 87 PRO A CA 1
ATOM 689 C C . PRO A 1 87 ? -11.567 -7.145 1.744 1.00 97.88 87 PRO A C 1
ATOM 691 O O . PRO A 1 87 ? -11.703 -5.964 1.418 1.00 97.88 87 PRO A O 1
ATOM 694 N N . ALA A 1 88 ? -11.558 -8.135 0.848 1.00 97.75 88 ALA A N 1
ATOM 695 C CA . ALA A 1 88 ? -11.573 -7.910 -0.599 1.00 97.75 88 ALA A CA 1
ATOM 696 C C . ALA A 1 88 ? -12.793 -7.097 -1.064 1.00 97.75 88 ALA A C 1
ATOM 698 O O . ALA A 1 88 ? -12.684 -6.300 -1.991 1.00 97.75 88 ALA A O 1
ATOM 699 N N . GLN A 1 89 ? -13.936 -7.234 -0.385 1.00 98.00 89 GLN A N 1
ATOM 700 C CA . GLN A 1 89 ? -15.146 -6.457 -0.666 1.00 98.00 89 GLN A CA 1
ATOM 701 C C . GLN A 1 89 ? -14.992 -4.945 -0.421 1.00 98.00 89 GLN A C 1
ATOM 703 O O . GLN A 1 89 ? -15.774 -4.166 -0.958 1.00 98.00 89 GLN A O 1
ATOM 708 N N . ASN A 1 90 ? -13.986 -4.533 0.357 1.00 98.19 90 ASN A N 1
ATOM 709 C CA . ASN A 1 90 ? -13.673 -3.130 0.635 1.00 98.19 90 ASN A CA 1
ATOM 710 C C . ASN A 1 90 ? -12.559 -2.591 -0.284 1.00 98.19 90 ASN A C 1
ATOM 712 O O . ASN A 1 90 ? -12.144 -1.437 -0.141 1.00 98.19 90 ASN A O 1
ATOM 716 N N . VAL A 1 91 ? -12.038 -3.412 -1.205 1.00 98.25 91 VAL A N 1
ATOM 717 C CA . VAL A 1 91 ? -11.029 -3.013 -2.193 1.00 98.25 91 VAL A CA 1
ATOM 718 C C . VAL A 1 91 ? -11.707 -2.778 -3.538 1.00 98.25 91 VAL A C 1
ATOM 720 O O . VAL A 1 91 ? -12.199 -3.697 -4.188 1.00 98.25 91 VAL A O 1
ATOM 723 N N . HIS A 1 92 ? -11.691 -1.532 -3.992 1.00 98.00 92 HIS A N 1
ATOM 724 C CA . HIS A 1 92 ? -12.293 -1.108 -5.247 1.00 98.00 92 HIS A CA 1
ATOM 725 C C . HIS A 1 92 ? -11.202 -0.856 -6.284 1.00 98.00 92 HIS A C 1
ATOM 727 O O . HIS A 1 92 ? -10.390 0.059 -6.148 1.00 98.00 92 HIS A O 1
ATOM 733 N N . HIS A 1 93 ? -11.183 -1.661 -7.343 1.00 96.38 93 HIS A N 1
ATOM 734 C CA . HIS A 1 93 ? -10.280 -1.450 -8.469 1.00 96.38 93 HIS A CA 1
ATOM 735 C C . HIS A 1 93 ? -10.811 -0.322 -9.365 1.00 96.38 93 HIS A C 1
ATOM 737 O O . HIS A 1 93 ? -11.788 -0.508 -10.087 1.00 96.38 93 HIS A O 1
ATOM 743 N N . ILE A 1 94 ? -10.162 0.843 -9.311 1.00 95.62 94 ILE A N 1
ATOM 744 C CA . ILE A 1 94 ? -10.477 2.009 -10.145 1.00 95.62 94 ILE A CA 1
ATOM 745 C C . ILE A 1 94 ? -9.169 2.479 -10.796 1.00 95.62 94 ILE A C 1
ATOM 747 O O . ILE A 1 94 ? -8.397 3.203 -10.153 1.00 95.62 94 ILE A O 1
ATOM 751 N N . PRO A 1 95 ? -8.885 2.058 -12.043 1.00 91.81 95 PRO A N 1
ATOM 752 C CA . PRO A 1 95 ? -7.669 2.456 -12.736 1.00 91.81 95 PRO A CA 1
ATOM 753 C C . PRO A 1 95 ? -7.642 3.964 -13.001 1.00 91.81 95 PRO A C 1
ATOM 755 O O . PRO A 1 95 ? -8.673 4.640 -13.043 1.00 91.81 95 PRO A O 1
ATOM 758 N N . ASN A 1 96 ? -6.437 4.504 -13.166 1.00 89.38 96 ASN A N 1
ATOM 759 C CA . ASN A 1 96 ? -6.275 5.892 -13.587 1.00 89.38 96 ASN A CA 1
ATOM 760 C C . ASN A 1 96 ? -6.809 6.062 -15.017 1.00 89.38 96 ASN A C 1
ATOM 762 O O . ASN A 1 96 ? -6.567 5.214 -15.874 1.00 89.38 96 ASN A O 1
ATOM 766 N N . GLY A 1 97 ? -7.512 7.166 -15.269 1.00 90.62 97 GLY A N 1
ATOM 767 C CA . GLY A 1 97 ? -7.922 7.531 -16.622 1.00 90.62 97 GLY A CA 1
ATOM 768 C C . GLY A 1 97 ? -6.723 7.931 -17.485 1.00 90.62 97 GLY A C 1
ATOM 769 O O . GLY A 1 97 ? -5.722 8.436 -16.974 1.00 90.62 97 GLY A O 1
ATOM 7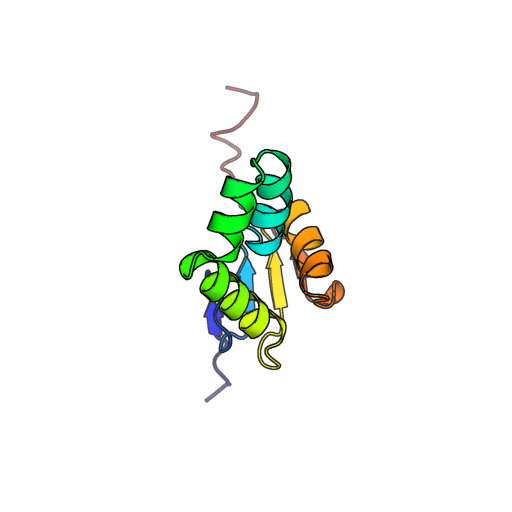70 N N . VAL A 1 98 ? -6.851 7.726 -18.794 1.00 92.44 98 VAL A N 1
ATOM 771 C CA . VAL A 1 98 ? -5.930 8.226 -19.823 1.00 92.44 98 VAL A CA 1
ATOM 772 C C . VAL A 1 98 ? -6.734 8.963 -20.891 1.00 92.44 98 VAL A C 1
ATOM 774 O O . VAL A 1 98 ? -7.906 8.657 -21.103 1.00 92.44 98 VAL A O 1
ATOM 777 N N . ASP A 1 99 ? -6.116 9.947 -21.537 1.00 93.94 99 ASP A N 1
ATOM 778 C CA . ASP A 1 99 ? -6.719 10.680 -22.651 1.00 93.94 99 ASP A CA 1
ATOM 779 C C . ASP A 1 99 ? -6.786 9.774 -23.889 1.00 93.94 99 ASP A C 1
ATOM 781 O O . ASP A 1 99 ? -5.754 9.383 -24.437 1.00 93.94 99 ASP A O 1
ATOM 785 N N . LEU A 1 100 ? -8.001 9.417 -24.299 1.00 93.25 100 LEU A N 1
ATOM 786 C CA . LEU A 1 100 ? -8.227 8.486 -25.402 1.00 93.25 100 LEU A CA 1
ATOM 787 C C . LEU A 1 100 ? -8.060 9.133 -26.776 1.00 93.25 100 LEU A C 1
ATOM 789 O O . LEU A 1 100 ? -7.829 8.398 -27.729 1.00 93.25 100 LEU A O 1
ATOM 793 N N . ASP A 1 101 ? -8.135 10.461 -26.881 1.00 92.81 101 ASP A N 1
ATOM 794 C CA . ASP A 1 101 ? -7.893 11.167 -28.141 1.00 92.81 101 ASP A CA 1
ATOM 795 C C . ASP A 1 101 ? -6.384 11.248 -28.401 1.00 92.81 101 ASP A C 1
ATOM 797 O O . ASP A 1 101 ? -5.909 10.988 -29.508 1.00 92.81 101 ASP A O 1
ATOM 801 N N . ARG A 1 102 ? -5.607 11.544 -27.350 1.00 94.44 102 ARG A N 1
ATOM 802 C CA . ARG A 1 102 ? -4.139 11.609 -27.412 1.00 94.44 102 ARG A CA 1
ATOM 803 C C . ARG A 1 102 ? -3.474 10.237 -27.512 1.00 94.44 102 ARG A C 1
ATOM 805 O O . ARG A 1 102 ? -2.463 10.106 -28.199 1.00 94.44 102 ARG A O 1
ATOM 812 N N . PHE A 1 103 ? -3.963 9.244 -26.773 1.00 92.25 103 PHE A N 1
ATOM 813 C CA . PHE A 1 103 ? -3.387 7.896 -26.722 1.00 92.25 103 PHE A CA 1
ATOM 814 C C . PHE A 1 103 ? -4.272 6.910 -27.485 1.00 92.25 103 PHE A C 1
ATOM 816 O O . PHE A 1 103 ? -4.806 5.958 -26.915 1.00 92.25 103 PHE A O 1
ATOM 823 N N . SER A 1 104 ? -4.422 7.163 -28.784 1.00 91.44 104 SER A N 1
ATOM 824 C CA . SER A 1 104 ? -5.258 6.378 -29.687 1.00 91.44 104 SER A CA 1
ATOM 825 C C . SER A 1 104 ? -4.402 5.640 -30.729 1.00 91.44 104 SER A C 1
ATOM 827 O O . SER A 1 104 ? -3.350 6.147 -31.124 1.00 91.44 104 SER A O 1
ATOM 829 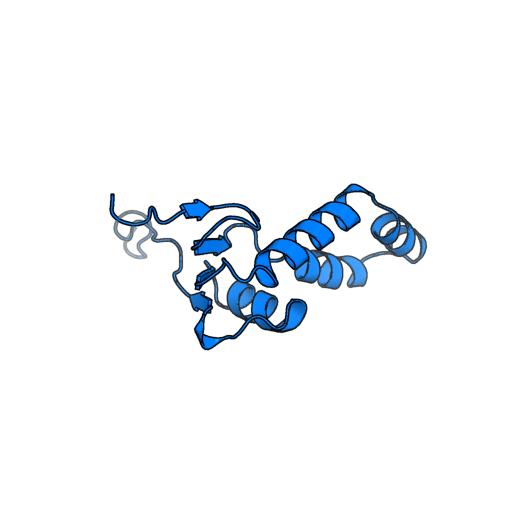N N . PRO A 1 105 ? -4.817 4.453 -31.210 1.00 90.75 105 PRO A N 1
ATOM 830 C CA . PRO A 1 105 ? -4.146 3.779 -32.325 1.00 90.75 105 PRO A CA 1
ATOM 831 C C . PRO A 1 105 ? -4.311 4.498 -33.673 1.00 90.75 105 PRO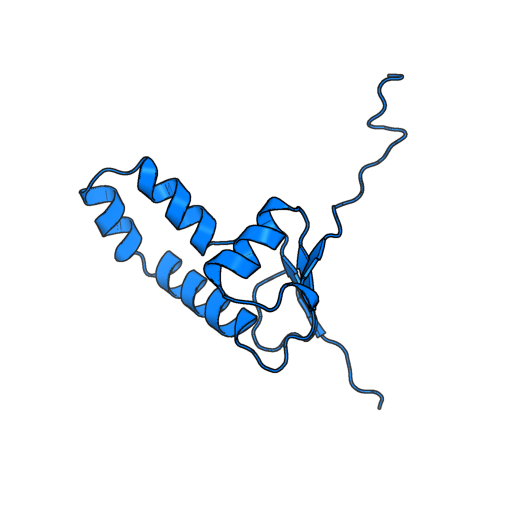 A C 1
ATOM 833 O O . PRO A 1 105 ? -3.760 4.033 -34.666 1.00 90.75 105 PRO A O 1
ATOM 836 N N . GLN A 1 106 ? -5.140 5.547 -33.739 1.00 84.81 106 GLN A N 1
ATOM 837 C CA . GLN A 1 106 ? -5.425 6.293 -34.966 1.00 84.81 106 GLN A CA 1
ATOM 838 C C . GLN A 1 106 ? -4.416 7.424 -35.252 1.00 84.81 106 GLN A C 1
ATOM 840 O O . GLN A 1 106 ? -4.558 8.091 -36.278 1.00 84.81 106 GLN A O 1
ATOM 845 N N . LEU A 1 107 ? -3.431 7.639 -34.369 1.00 56.75 107 LEU A N 1
ATOM 846 C CA . LEU A 1 107 ? -2.283 8.534 -34.572 1.00 56.75 107 LEU A CA 1
ATOM 847 C C . LEU A 1 107 ? -1.101 7.819 -35.238 1.00 56.75 107 LEU A C 1
ATOM 849 O O . LEU A 1 107 ? -0.795 6.674 -34.836 1.00 56.75 107 LEU A O 1
#